Protein AF-A0A9D8EY25-F1 (afdb_monomer_lite)

pLDDT: mean 86.86, std 8.8, range [60.25, 96.0]

Secondary structure (DSSP, 8-state):
---SSTTHHHHHHHHHHHTT----EEE--PPPSSS-HHHHHHHHHHHTT--S--EEE-SS-HHHHHHHTT-SEEEES-HHHHHHHHHH-SSEEEE---S-GGGS-HHHHHTT-

Foldseek 3Di:
DADPDQLPLVVVQVVCVVVVHDDAAEDADPDDPDDGPQVVVQVVSVVSNNDDSRYDHDPDQPLQVCAVVVAQADEDQDLVNLLSNLPRHNHHYDHDHPDDPVPRDPSSVVSVD

Sequence (113 aa):
MPELEPGIIARIAKTSRECRWDVILLATRPSTAGELVQLQSQHWLEAHGFQCLRVYVAQRSRGKIADALGQDAFVDDRPENCLDIAVESKAKAILVWNGNVKDIPAGAKRLGV

Radius of gyration: 14.78 Å; chains: 1; bounding box: 32×32×40 Å

Structure (mmCIF, N/CA/C/O backbone):
data_AF-A0A9D8EY25-F1
#
_entry.id   AF-A0A9D8EY25-F1
#
loop_
_atom_site.group_PDB
_atom_site.id
_atom_site.type_symbol
_atom_site.label_atom_id
_atom_site.label_alt_id
_atom_site.label_comp_id
_atom_site.label_asym_id
_atom_site.label_entity_id
_atom_site.label_seq_id
_atom_site.pdbx_PDB_ins_code
_atom_site.Cartn_x
_atom_site.Cartn_y
_atom_site.Cartn_z
_atom_site.occupancy
_atom_site.B_iso_or_equiv
_atom_site.auth_seq_id
_atom_site.auth_comp_id
_atom_site.auth_asym_id
_atom_site.auth_atom_id
_atom_site.pdbx_PDB_model_num
ATOM 1 N N . MET A 1 1 ? 4.750 15.500 9.819 1.00 77.25 1 MET A N 1
ATOM 2 C CA . MET A 1 1 ? 4.880 15.423 8.348 1.00 77.25 1 MET A CA 1
ATOM 3 C C . MET A 1 1 ? 3.532 15.793 7.751 1.00 77.25 1 MET A C 1
ATOM 5 O O . MET A 1 1 ? 2.550 15.270 8.265 1.00 77.25 1 MET A O 1
ATOM 9 N N . PRO A 1 2 ? 3.458 16.713 6.781 1.00 86.81 2 PRO A N 1
ATOM 10 C CA . PRO A 1 2 ? 2.214 16.997 6.065 1.00 86.81 2 PRO A CA 1
ATOM 11 C C . PRO A 1 2 ? 1.890 15.886 5.054 1.00 86.81 2 PRO A C 1
ATOM 13 O O . PRO A 1 2 ? 2.765 15.094 4.700 1.00 86.81 2 PRO A O 1
ATOM 16 N N . GLU A 1 3 ? 0.644 15.827 4.591 1.00 89.88 3 GLU A N 1
ATOM 17 C CA . GLU A 1 3 ? 0.276 15.010 3.431 1.00 89.88 3 GLU A CA 1
ATOM 18 C C . GLU A 1 3 ? 0.999 15.510 2.171 1.00 89.88 3 GLU A C 1
ATOM 20 O O . GLU A 1 3 ? 1.225 16.711 2.016 1.00 89.88 3 GLU A O 1
ATOM 25 N N . LEU A 1 4 ? 1.338 14.592 1.258 1.00 86.81 4 LEU A N 1
ATOM 26 C CA . LEU A 1 4 ? 1.912 14.955 -0.043 1.00 86.81 4 LEU A CA 1
ATOM 27 C C . LEU A 1 4 ? 0.911 15.756 -0.887 1.00 86.81 4 LEU A C 1
ATOM 29 O O . LEU A 1 4 ? 1.272 16.741 -1.523 1.00 86.81 4 LEU A O 1
ATOM 33 N N . GLU A 1 5 ? -0.353 15.340 -0.855 1.00 90.25 5 GLU A N 1
ATOM 34 C CA . GLU A 1 5 ? -1.474 16.073 -1.422 1.00 90.25 5 GLU A CA 1
ATOM 35 C C . GLU A 1 5 ? -2.507 16.310 -0.308 1.00 90.25 5 GLU A C 1
ATOM 37 O O . GLU A 1 5 ? -2.949 15.340 0.314 1.00 90.25 5 GLU A O 1
ATOM 42 N N . PRO A 1 6 ? -2.910 17.563 -0.032 1.00 94.19 6 PRO A N 1
ATOM 43 C CA . PRO A 1 6 ? -3.866 17.851 1.031 1.00 94.19 6 PRO A CA 1
ATOM 44 C C . PRO A 1 6 ? -5.173 17.049 0.904 1.00 94.19 6 PRO A C 1
ATOM 46 O O . PRO A 1 6 ? -5.823 17.019 -0.148 1.00 94.19 6 PRO A O 1
ATOM 49 N N . GLY A 1 7 ? -5.569 16.399 1.998 1.00 94.81 7 GLY A N 1
ATOM 50 C CA . GLY A 1 7 ? -6.791 15.608 2.113 1.00 94.81 7 GLY A CA 1
ATOM 51 C C . GLY A 1 7 ? -6.762 14.256 1.397 1.00 94.81 7 GLY A C 1
ATOM 52 O O . GLY A 1 7 ? -7.812 13.611 1.307 1.00 94.81 7 GLY A O 1
ATOM 53 N N . ILE A 1 8 ? -5.617 13.809 0.869 1.00 92.56 8 ILE A N 1
ATOM 54 C CA . ILE A 1 8 ? -5.514 12.510 0.189 1.00 92.56 8 ILE A CA 1
ATOM 55 C C . ILE A 1 8 ? -5.883 11.355 1.117 1.00 92.56 8 ILE A C 1
ATOM 57 O O . ILE A 1 8 ? -6.599 10.446 0.699 1.00 92.56 8 ILE A O 1
ATOM 61 N N . ILE A 1 9 ? -5.481 11.409 2.388 1.00 92.75 9 ILE A N 1
ATOM 62 C CA . ILE A 1 9 ? -5.745 10.341 3.353 1.00 92.75 9 ILE A CA 1
ATOM 63 C C . ILE A 1 9 ? -7.247 10.224 3.623 1.00 92.75 9 ILE A C 1
ATOM 65 O O . ILE A 1 9 ? -7.807 9.127 3.557 1.00 92.75 9 ILE A O 1
ATOM 69 N N . ALA A 1 10 ? -7.926 11.356 3.819 1.00 93.56 10 ALA A N 1
ATOM 70 C CA . ALA A 1 10 ? -9.375 11.399 3.981 1.00 93.56 10 ALA A CA 1
ATOM 71 C C . ALA A 1 10 ? -10.116 10.899 2.728 1.00 93.56 10 ALA A C 1
ATOM 73 O O . ALA A 1 10 ? -11.121 10.195 2.844 1.00 93.56 10 ALA A O 1
ATOM 74 N N . ARG A 1 11 ? -9.619 11.213 1.522 1.00 94.00 11 ARG A N 1
ATOM 75 C CA . ARG A 1 11 ? -10.199 10.696 0.273 1.00 94.00 11 ARG A CA 1
ATOM 76 C C . ARG A 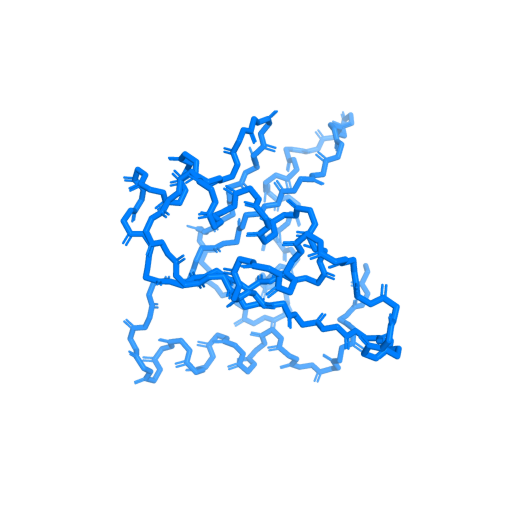1 11 ? -10.028 9.189 0.144 1.00 94.00 11 ARG A C 1
ATOM 78 O O . ARG A 1 11 ? -11.008 8.518 -0.151 1.00 94.00 11 ARG A O 1
ATOM 85 N N . ILE A 1 12 ? -8.842 8.647 0.423 1.00 92.00 12 ILE A N 1
ATOM 86 C CA . ILE A 1 12 ? -8.618 7.193 0.415 1.00 92.00 12 ILE A CA 1
ATOM 87 C C . ILE A 1 12 ? -9.539 6.514 1.438 1.00 92.00 12 ILE A C 1
ATOM 89 O O . ILE A 1 12 ? -10.168 5.512 1.110 1.00 92.00 12 ILE A O 1
ATOM 93 N N . ALA A 1 13 ? -9.676 7.078 2.644 1.00 91.88 13 ALA A N 1
ATOM 94 C CA . ALA A 1 13 ? -10.578 6.562 3.676 1.00 91.88 13 ALA A CA 1
ATOM 95 C C . ALA A 1 13 ? -12.051 6.577 3.236 1.00 91.88 13 ALA A C 1
ATOM 97 O O . ALA A 1 13 ? -12.811 5.659 3.544 1.00 91.88 13 ALA A O 1
ATOM 98 N N . LYS A 1 14 ? -12.473 7.626 2.526 1.00 93.81 14 LYS A N 1
ATOM 99 C CA . LYS A 1 14 ? -13.825 7.729 1.978 1.00 93.81 14 LYS A CA 1
ATOM 100 C C . LYS A 1 14 ? -14.051 6.686 0.882 1.00 93.81 14 LYS A C 1
ATOM 102 O O . LYS A 1 14 ? -14.992 5.904 0.988 1.00 93.81 14 LYS A O 1
ATOM 107 N N . THR A 1 15 ? -13.168 6.628 -0.113 1.00 94.25 15 THR A N 1
ATOM 108 C CA . THR A 1 15 ? -13.270 5.689 -1.238 1.00 94.25 15 THR A CA 1
ATOM 109 C C . THR A 1 15 ? -13.233 4.241 -0.763 1.00 94.25 15 THR A C 1
ATOM 111 O O . THR A 1 15 ? -14.032 3.428 -1.215 1.00 94.25 15 THR A O 1
ATOM 114 N N . SER A 1 16 ? -12.365 3.904 0.197 1.00 92.38 16 SER A N 1
ATOM 115 C CA . SER A 1 16 ? -12.295 2.542 0.734 1.00 92.38 16 SER A CA 1
ATOM 116 C C . SER A 1 16 ? -13.601 2.121 1.404 1.00 92.38 16 SER A C 1
ATOM 118 O O . SER A 1 16 ? -14.034 0.986 1.230 1.00 92.38 16 SER A O 1
ATOM 120 N N . ARG A 1 17 ? -14.282 3.032 2.109 1.00 91.00 17 ARG A N 1
ATOM 121 C CA . ARG A 1 17 ? -15.603 2.769 2.702 1.00 91.00 17 ARG A CA 1
ATOM 122 C C . ARG A 1 17 ? -16.688 2.621 1.638 1.00 91.00 17 ARG A C 1
ATOM 124 O O . ARG A 1 17 ? -17.488 1.693 1.727 1.00 91.00 17 ARG A O 1
ATOM 131 N N . GLU A 1 18 ? -16.706 3.500 0.639 1.00 95.31 18 GLU A N 1
ATOM 132 C CA . GLU A 1 18 ? -17.681 3.469 -0.462 1.00 95.31 18 GLU A CA 1
ATOM 133 C C . GLU A 1 18 ? -17.561 2.184 -1.292 1.00 95.31 18 GLU A C 1
ATOM 135 O O . GLU A 1 18 ? -18.567 1.543 -1.597 1.00 95.31 18 GLU A O 1
ATOM 140 N N . CYS A 1 19 ? -16.332 1.759 -1.585 1.00 94.44 19 CYS A N 1
ATOM 141 C CA . CYS A 1 19 ? -16.044 0.546 -2.346 1.00 94.44 19 CYS A CA 1
ATOM 142 C C . CYS A 1 19 ? -15.904 -0.717 -1.477 1.00 94.44 19 CYS A C 1
ATOM 144 O O . CYS A 1 19 ? -15.699 -1.802 -2.016 1.00 94.44 19 CYS A O 1
ATOM 146 N N . ARG A 1 20 ? -16.035 -0.593 -0.148 1.00 92.44 20 ARG A N 1
ATOM 147 C CA . ARG A 1 20 ? -15.875 -1.677 0.842 1.00 92.44 20 ARG A CA 1
ATOM 148 C C . ARG A 1 20 ? -14.532 -2.412 0.748 1.00 92.44 20 ARG A C 1
ATOM 150 O O . ARG A 1 20 ? -14.470 -3.625 0.924 1.00 92.44 20 ARG A O 1
ATOM 157 N N . TRP A 1 21 ? -13.461 -1.677 0.478 1.00 91.81 21 TRP A N 1
ATOM 158 C CA . TRP A 1 21 ? -12.111 -2.226 0.403 1.00 91.81 21 TRP A CA 1
ATOM 159 C C . TRP A 1 21 ? -11.504 -2.434 1.787 1.00 91.81 21 TRP A C 1
ATOM 161 O O . TRP A 1 21 ? -11.615 -1.577 2.673 1.00 91.81 21 TRP A O 1
ATOM 171 N N . ASP A 1 22 ? -10.794 -3.552 1.954 1.00 89.62 22 ASP A N 1
ATOM 172 C CA . ASP A 1 22 ? -9.882 -3.721 3.075 1.00 89.62 22 ASP A CA 1
ATOM 173 C C . ASP A 1 22 ? -8.524 -3.094 2.737 1.00 89.62 22 ASP A C 1
ATOM 175 O O . ASP A 1 22 ? -7.737 -3.665 1.991 1.00 89.62 22 ASP A O 1
ATOM 179 N N . VAL A 1 23 ? -8.270 -1.880 3.234 1.00 90.19 23 VAL A N 1
ATOM 180 C CA . VAL A 1 23 ? -7.025 -1.156 2.943 1.00 90.19 23 VAL A CA 1
ATOM 181 C C . VAL A 1 23 ? -6.021 -1.357 4.066 1.00 90.19 23 VAL A C 1
ATOM 183 O O . VAL A 1 23 ? -6.215 -0.852 5.172 1.00 90.19 23 VAL A O 1
ATOM 186 N N . ILE A 1 24 ? -4.915 -2.026 3.751 1.00 90.06 24 ILE A N 1
ATOM 187 C CA . ILE A 1 24 ? -3.797 -2.245 4.667 1.00 90.06 24 ILE A CA 1
ATOM 188 C C . ILE A 1 24 ? -2.602 -1.390 4.244 1.00 90.06 24 ILE A C 1
ATOM 190 O O . ILE A 1 24 ? -2.200 -1.376 3.085 1.00 90.06 24 ILE A O 1
ATOM 194 N N . LEU A 1 25 ? -2.014 -0.677 5.202 1.00 89.25 25 LEU A N 1
ATOM 195 C CA . LEU A 1 25 ? -0.828 0.147 5.005 1.00 89.25 25 LEU A CA 1
ATOM 196 C C . LEU A 1 25 ? 0.415 -0.638 5.412 1.00 89.25 25 LEU A C 1
ATOM 198 O O . LEU A 1 25 ? 0.666 -0.876 6.594 1.00 89.25 25 LEU A O 1
ATOM 202 N N . LEU A 1 26 ? 1.212 -1.021 4.419 1.00 88.06 26 LEU A N 1
ATOM 203 C CA . LEU A 1 26 ? 2.490 -1.695 4.616 1.00 88.06 26 LEU A CA 1
ATOM 204 C C . LEU A 1 26 ? 3.612 -0.660 4.668 1.00 88.06 26 LEU A C 1
ATOM 206 O O . LEU A 1 26 ? 3.997 -0.081 3.657 1.00 88.06 26 LEU A O 1
ATOM 210 N N . ALA A 1 27 ? 4.139 -0.417 5.865 1.00 81.06 27 ALA A N 1
ATOM 211 C CA . ALA A 1 27 ? 5.187 0.566 6.096 1.00 81.06 27 ALA A CA 1
ATOM 212 C C . ALA A 1 27 ? 6.543 -0.104 6.338 1.00 81.06 27 ALA A C 1
ATOM 214 O O . ALA A 1 27 ? 6.652 -1.141 6.991 1.00 81.06 27 ALA A O 1
ATOM 215 N N . THR A 1 28 ? 7.609 0.552 5.888 1.00 71.62 28 THR A N 1
ATOM 216 C CA . THR A 1 28 ? 8.986 0.215 6.262 1.00 71.62 28 THR A CA 1
ATOM 217 C C . THR A 1 28 ? 9.612 1.469 6.835 1.00 71.62 28 THR A C 1
ATOM 219 O O . THR A 1 28 ? 10.187 2.271 6.105 1.00 71.62 28 THR A O 1
ATOM 222 N N . ARG A 1 29 ? 9.436 1.698 8.138 1.00 65.94 29 ARG A N 1
ATOM 223 C CA . ARG A 1 29 ? 10.131 2.795 8.818 1.00 65.94 29 ARG A CA 1
ATOM 224 C C . ARG A 1 29 ? 11.231 2.221 9.710 1.00 65.94 29 ARG A C 1
ATOM 226 O O . ARG A 1 29 ? 11.012 1.171 10.319 1.00 65.94 29 ARG A O 1
ATOM 233 N N . PRO A 1 30 ? 12.402 2.876 9.780 1.00 63.72 30 PRO A N 1
ATOM 234 C CA . PRO A 1 30 ? 13.462 2.477 10.695 1.00 63.72 30 PRO A CA 1
ATOM 235 C C . PRO A 1 30 ? 12.957 2.504 12.143 1.00 63.72 30 PRO A C 1
ATOM 237 O O . PRO A 1 30 ? 12.083 3.299 12.491 1.00 63.72 30 PRO A O 1
ATOM 240 N N . SER A 1 31 ? 13.500 1.623 12.983 1.00 62.03 31 SER A N 1
ATOM 241 C CA . SER A 1 31 ? 13.173 1.564 14.408 1.00 62.03 31 SER A CA 1
ATOM 242 C C . SER A 1 31 ? 13.458 2.907 15.081 1.00 62.03 31 SER A C 1
ATOM 244 O O . SER A 1 31 ? 14.580 3.408 15.011 1.00 62.03 31 SER A O 1
ATOM 246 N N . THR A 1 32 ? 12.459 3.477 15.751 1.00 65.25 32 THR A N 1
ATOM 247 C CA . THR A 1 32 ? 12.606 4.695 16.556 1.00 65.25 32 THR A CA 1
ATOM 248 C C . THR A 1 32 ? 12.839 4.344 18.025 1.00 65.25 32 THR A C 1
ATOM 250 O O . THR A 1 32 ? 12.274 3.372 18.512 1.00 65.25 32 THR A O 1
ATOM 253 N N . ALA A 1 33 ? 13.622 5.150 18.751 1.00 61.03 33 ALA A N 1
ATOM 254 C CA . ALA A 1 33 ? 13.873 4.964 20.189 1.00 61.03 33 ALA A CA 1
ATOM 255 C C . ALA A 1 33 ? 12.666 5.310 21.098 1.00 61.03 33 ALA A C 1
ATOM 257 O O . ALA A 1 33 ? 12.724 5.077 22.300 1.00 61.03 33 ALA A O 1
ATOM 258 N N . GLY A 1 34 ? 11.603 5.901 20.533 1.00 70.50 34 GLY A N 1
ATOM 259 C CA . GLY A 1 34 ? 10.364 6.278 21.228 1.00 70.50 34 GLY A CA 1
ATOM 260 C C . GLY A 1 34 ? 9.236 5.253 21.054 1.00 70.50 34 GLY A C 1
ATOM 261 O O . GLY A 1 34 ? 9.478 4.050 21.063 1.00 70.50 34 GLY A O 1
ATOM 262 N N . GLU A 1 35 ? 7.995 5.725 20.877 1.00 65.62 35 GLU A N 1
ATOM 263 C CA . GLU A 1 35 ? 6.835 4.853 20.624 1.00 65.62 35 GLU A CA 1
ATOM 264 C C . GLU A 1 35 ? 7.044 3.911 19.428 1.00 65.62 35 GLU A C 1
ATOM 266 O O . GLU A 1 35 ? 7.806 4.209 18.504 1.00 65.62 35 GLU A O 1
ATOM 271 N N . LEU A 1 36 ? 6.309 2.793 19.417 1.00 80.44 36 LEU A N 1
ATOM 272 C CA . LEU A 1 36 ? 6.294 1.867 18.288 1.00 80.44 36 LEU A CA 1
ATOM 273 C C . LEU A 1 36 ? 5.959 2.624 16.994 1.00 80.44 36 LEU A C 1
ATOM 275 O O . LEU A 1 36 ? 4.956 3.331 16.914 1.00 80.44 36 LEU A O 1
ATOM 279 N N . VAL A 1 37 ? 6.764 2.406 15.953 1.00 80.75 37 VAL A N 1
ATOM 280 C CA . VAL A 1 37 ? 6.573 2.954 14.595 1.00 80.75 37 VAL A CA 1
ATOM 281 C C . VAL A 1 37 ? 5.132 2.801 14.095 1.00 80.75 37 VAL A C 1
ATOM 283 O O . VAL A 1 37 ? 4.598 3.678 13.409 1.00 80.75 37 VAL A O 1
ATOM 286 N N . GLN A 1 38 ? 4.510 1.673 14.438 1.00 83.81 38 GLN A N 1
ATOM 287 C CA . GLN A 1 38 ? 3.123 1.375 14.118 1.00 83.81 38 GLN A CA 1
ATOM 288 C C . GLN A 1 38 ? 2.165 2.399 14.743 1.00 83.81 38 GLN A C 1
ATOM 290 O O . GLN A 1 38 ? 1.355 2.970 14.020 1.00 83.81 38 GLN A O 1
ATOM 295 N N . LEU A 1 39 ? 2.297 2.676 16.046 1.00 85.88 39 LEU A N 1
ATOM 296 C CA . LEU A 1 39 ? 1.437 3.618 16.771 1.00 85.88 39 LEU A CA 1
ATOM 297 C C . LEU A 1 39 ? 1.610 5.044 16.249 1.00 85.88 39 LEU A C 1
ATOM 299 O O . LEU A 1 39 ? 0.628 5.719 15.970 1.00 85.88 39 LEU A O 1
ATOM 303 N N . GLN A 1 40 ? 2.850 5.469 16.001 1.00 86.31 40 GLN A N 1
ATOM 304 C CA . GLN A 1 40 ? 3.117 6.791 15.425 1.00 86.31 40 GLN A CA 1
ATOM 305 C C . GLN A 1 40 ? 2.463 6.960 14.047 1.00 86.31 40 GLN A C 1
ATOM 307 O O . GLN A 1 40 ? 1.901 8.010 13.734 1.00 86.31 40 GLN A O 1
ATOM 312 N N . SER A 1 41 ? 2.540 5.921 13.211 1.00 86.38 41 SER A N 1
ATOM 313 C CA . SER A 1 41 ? 1.929 5.928 11.880 1.00 86.38 41 SER A CA 1
ATOM 314 C C . SER A 1 41 ? 0.405 5.925 11.975 1.00 86.38 41 SER A C 1
ATOM 316 O O . SER A 1 41 ? -0.247 6.650 11.230 1.00 86.38 41 SER A O 1
ATOM 318 N N . GLN A 1 42 ? -0.156 5.169 12.918 1.00 88.25 42 GLN A N 1
ATOM 319 C CA . GLN A 1 42 ? -1.592 5.128 13.162 1.00 88.25 42 GLN A CA 1
ATOM 320 C C . GLN A 1 42 ? -2.130 6.475 13.658 1.00 88.25 42 GLN A C 1
ATOM 322 O O . GLN A 1 42 ? -3.067 6.994 13.059 1.00 88.25 42 GLN A O 1
ATOM 327 N N . HIS A 1 43 ? -1.509 7.086 14.669 1.00 89.19 43 HIS A N 1
ATOM 328 C CA . HIS A 1 43 ? -1.908 8.411 15.153 1.00 89.19 43 HIS A CA 1
ATOM 329 C C . HIS A 1 43 ? -1.852 9.459 14.036 1.00 89.19 43 HIS A C 1
ATOM 331 O O . HIS A 1 43 ? -2.733 10.310 13.927 1.00 89.19 43 HIS A O 1
ATOM 337 N N . TRP A 1 44 ? -0.839 9.379 13.166 1.00 89.69 44 TRP A N 1
ATOM 338 C CA . TRP A 1 44 ? -0.751 10.266 12.012 1.00 89.69 44 TRP A CA 1
ATOM 339 C C . TRP A 1 44 ? -1.918 10.058 11.038 1.00 89.69 44 TRP A C 1
ATOM 341 O O . TRP A 1 44 ? -2.509 11.034 10.593 1.00 89.69 44 TRP A O 1
ATOM 351 N N . LEU A 1 45 ? -2.293 8.816 10.732 1.00 90.50 45 LEU A N 1
ATOM 352 C CA . LEU A 1 45 ? -3.421 8.505 9.844 1.00 90.50 45 LEU A CA 1
ATOM 353 C C . LEU A 1 45 ? -4.765 8.954 10.427 1.00 90.50 45 LEU A C 1
ATOM 355 O O . LEU A 1 45 ? -5.580 9.545 9.717 1.00 90.50 45 LEU A O 1
ATOM 359 N N . GLU A 1 46 ? -4.972 8.726 11.723 1.00 91.06 46 GLU A N 1
ATOM 360 C CA . GLU A 1 46 ? -6.180 9.136 12.440 1.00 91.06 46 GLU A CA 1
ATOM 361 C C . GLU A 1 46 ? -6.342 10.657 12.425 1.00 91.06 46 GLU A C 1
ATOM 363 O O . GLU A 1 46 ? -7.424 11.155 12.105 1.00 91.06 46 GLU A O 1
ATOM 368 N N . ALA A 1 47 ? -5.253 11.394 12.665 1.00 91.62 47 ALA A N 1
ATOM 369 C CA . ALA A 1 47 ? -5.238 12.853 12.594 1.00 91.62 47 ALA A CA 1
ATOM 370 C C . ALA A 1 47 ? -5.600 13.402 11.198 1.00 91.62 47 ALA A C 1
ATOM 372 O O . ALA A 1 47 ? -6.078 14.529 11.101 1.00 91.62 47 ALA A O 1
ATOM 373 N N . HIS A 1 48 ? -5.420 12.612 10.132 1.00 92.00 48 HIS A N 1
ATOM 374 C CA . HIS A 1 48 ? -5.759 12.982 8.749 1.00 92.00 48 HIS A CA 1
ATOM 375 C C . HIS A 1 48 ? -7.038 12.294 8.231 1.00 92.00 48 HIS A C 1
ATOM 377 O O . HIS A 1 48 ? -7.316 12.295 7.032 1.00 92.00 48 HIS A O 1
ATOM 383 N N . GLY A 1 49 ? -7.855 11.726 9.126 1.00 90.19 49 GLY A N 1
ATOM 384 C CA . GLY A 1 49 ? -9.196 11.231 8.798 1.00 90.19 49 GLY A CA 1
ATOM 385 C C . GLY A 1 49 ? -9.284 9.754 8.404 1.00 90.19 49 GLY A C 1
ATOM 386 O O . GLY A 1 49 ? -10.353 9.305 7.988 1.00 90.19 49 GLY A O 1
ATOM 387 N N . PHE A 1 50 ? -8.213 8.973 8.570 1.00 89.38 50 PHE A N 1
ATOM 388 C CA . PHE A 1 50 ? -8.228 7.525 8.354 1.00 89.38 50 PHE A CA 1
ATOM 389 C C . PHE A 1 50 ? -8.260 6.785 9.695 1.00 89.38 50 PHE A C 1
ATOM 391 O O . PHE A 1 50 ? -7.239 6.472 10.299 1.00 89.38 50 PHE A O 1
ATOM 398 N N . GLN A 1 51 ? -9.471 6.505 10.172 1.00 77.50 51 GLN A N 1
ATOM 399 C CA . GLN A 1 51 ? -9.714 5.829 11.448 1.00 77.50 51 GLN A CA 1
ATOM 400 C C . GLN A 1 51 ? -9.683 4.300 11.266 1.00 77.50 51 GLN A C 1
ATOM 402 O O . GLN A 1 51 ? -10.721 3.721 10.940 1.00 77.50 51 GLN A O 1
ATOM 407 N N . CYS A 1 52 ? -8.519 3.643 11.417 1.00 65.94 52 CYS A N 1
ATOM 408 C CA . CYS A 1 52 ? -8.421 2.178 11.589 1.00 65.94 52 CYS A CA 1
ATOM 409 C C . CYS A 1 52 ? -7.002 1.668 11.943 1.00 65.94 52 CYS A C 1
ATOM 411 O O . CYS A 1 52 ? -6.002 2.178 11.438 1.00 65.94 52 CYS A O 1
ATOM 413 N N . LEU A 1 53 ? -6.933 0.564 12.704 1.00 60.25 53 LEU A N 1
ATOM 414 C CA . LEU A 1 53 ? -5.736 -0.265 12.927 1.00 60.25 53 LEU A CA 1
ATOM 415 C C . LEU A 1 53 ? -5.423 -1.103 11.680 1.00 60.25 53 LEU A C 1
ATOM 417 O O . LEU A 1 53 ? -5.877 -2.239 11.567 1.00 60.25 53 LEU A O 1
ATOM 421 N N . ARG A 1 54 ? -4.673 -0.552 10.722 1.00 73.94 54 ARG A N 1
ATOM 422 C CA . ARG A 1 54 ? -4.275 -1.295 9.507 1.00 73.94 54 ARG A CA 1
ATOM 423 C C . ARG A 1 54 ? -2.837 -1.043 9.067 1.00 73.94 54 ARG A C 1
ATOM 425 O O . ARG A 1 54 ? -2.518 -1.199 7.896 1.00 73.94 54 ARG A O 1
ATOM 432 N N . VAL A 1 55 ? -1.963 -0.640 9.991 1.00 81.06 55 VAL A N 1
ATOM 433 C CA . VAL A 1 55 ? -0.536 -0.446 9.698 1.00 81.06 55 VAL A CA 1
ATOM 434 C C . VAL A 1 55 ? 0.241 -1.710 10.047 1.00 81.06 55 VAL A C 1
ATOM 436 O O . VAL A 1 55 ? 0.326 -2.079 11.216 1.00 81.06 55 VAL A O 1
ATOM 439 N N . TYR A 1 56 ? 0.863 -2.324 9.045 1.00 84.19 56 TYR A N 1
ATOM 440 C CA . TYR A 1 56 ? 1.831 -3.403 9.220 1.00 84.19 56 TYR A CA 1
ATOM 441 C C . TYR A 1 56 ? 3.237 -2.882 8.945 1.00 84.19 56 TYR A C 1
ATOM 443 O O . TYR A 1 56 ? 3.526 -2.362 7.868 1.00 84.19 56 TYR A O 1
ATOM 451 N N . VAL A 1 57 ? 4.133 -3.040 9.920 1.00 78.81 57 VAL A N 1
ATOM 452 C CA . VAL A 1 57 ? 5.547 -2.692 9.751 1.00 78.81 57 VAL A CA 1
ATOM 453 C C . VAL A 1 57 ? 6.287 -3.914 9.214 1.00 78.81 57 VAL A C 1
ATOM 455 O O . VAL A 1 57 ? 6.627 -4.832 9.961 1.00 78.81 57 VAL A O 1
ATOM 458 N N . ALA A 1 58 ? 6.516 -3.942 7.903 1.00 76.81 58 ALA A N 1
ATOM 459 C CA . ALA A 1 58 ? 7.205 -5.042 7.244 1.00 76.81 58 ALA A CA 1
ATOM 460 C C . ALA A 1 58 ? 8.719 -4.945 7.496 1.00 76.81 58 ALA A C 1
ATOM 462 O O . ALA A 1 58 ? 9.375 -4.008 7.043 1.00 76.81 58 ALA A O 1
ATOM 463 N N . GLN A 1 59 ? 9.278 -5.924 8.215 1.00 71.75 59 GLN A N 1
ATOM 464 C CA . GLN A 1 59 ? 10.733 -6.079 8.388 1.00 71.75 59 GLN A CA 1
ATOM 465 C C . GLN A 1 59 ? 11.370 -6.992 7.331 1.00 71.75 59 GLN A C 1
ATOM 467 O O . GLN A 1 59 ? 12.591 -7.044 7.200 1.00 71.75 59 GLN A O 1
ATOM 472 N N . ARG A 1 60 ? 10.544 -7.761 6.618 1.00 74.62 60 ARG A N 1
ATOM 473 C CA . ARG A 1 60 ? 10.945 -8.749 5.610 1.00 74.62 60 ARG A CA 1
ATOM 474 C C . ARG A 1 60 ? 10.126 -8.514 4.337 1.00 74.62 60 ARG A C 1
ATOM 476 O O . ARG A 1 60 ? 9.594 -7.423 4.154 1.00 74.62 60 ARG A O 1
ATOM 483 N N . SER A 1 61 ? 10.050 -9.517 3.470 1.00 85.69 61 SER A N 1
ATOM 484 C CA . SER A 1 61 ? 9.282 -9.467 2.224 1.00 85.69 61 SER A CA 1
ATOM 485 C C . SER A 1 61 ? 7.858 -8.933 2.425 1.00 85.69 61 SER A C 1
ATOM 487 O O . SER A 1 61 ? 7.122 -9.397 3.300 1.00 85.69 61 SER A O 1
ATOM 489 N N . ARG A 1 62 ? 7.481 -7.974 1.579 1.00 89.94 62 ARG A N 1
ATOM 490 C CA . ARG A 1 62 ? 6.122 -7.439 1.463 1.00 89.94 62 ARG A CA 1
ATOM 491 C C . ARG A 1 62 ? 5.257 -8.373 0.639 1.00 89.94 62 ARG A C 1
ATOM 493 O O . ARG A 1 62 ? 4.085 -8.517 0.963 1.00 89.94 62 ARG A O 1
ATOM 500 N N . GLY A 1 63 ? 5.826 -9.028 -0.374 1.00 91.50 63 GLY A N 1
ATOM 501 C CA . GLY A 1 63 ? 5.073 -9.935 -1.237 1.00 91.50 63 GLY A CA 1
ATOM 502 C C . GLY A 1 63 ? 4.510 -11.119 -0.458 1.00 91.50 63 GLY A C 1
ATOM 503 O O . GLY A 1 63 ? 3.316 -11.381 -0.529 1.00 91.50 63 GLY A O 1
ATOM 504 N N . LYS A 1 64 ? 5.302 -11.729 0.430 1.00 92.50 64 LYS A N 1
ATOM 505 C CA . LYS A 1 64 ? 4.818 -12.800 1.319 1.00 92.50 64 LYS A CA 1
ATOM 506 C C . LYS A 1 64 ? 3.743 -12.333 2.290 1.00 92.50 64 LYS A C 1
ATOM 508 O O . LYS A 1 64 ? 2.844 -13.101 2.613 1.00 92.50 64 LYS A O 1
ATOM 513 N N . ILE A 1 65 ? 3.835 -11.094 2.775 1.00 91.06 65 ILE A N 1
ATOM 514 C CA . ILE A 1 65 ? 2.797 -10.522 3.638 1.00 91.06 65 ILE A CA 1
ATOM 515 C C . ILE A 1 65 ? 1.514 -10.306 2.828 1.00 91.06 65 ILE A C 1
ATOM 517 O O . ILE A 1 65 ? 0.445 -10.696 3.284 1.00 91.06 65 ILE A O 1
ATOM 521 N N . ALA A 1 66 ? 1.613 -9.740 1.624 1.00 92.50 66 ALA A N 1
ATOM 522 C CA . ALA A 1 66 ? 0.473 -9.524 0.740 1.00 92.50 66 ALA A CA 1
ATOM 523 C C . ALA A 1 66 ? -0.208 -10.843 0.335 1.00 92.50 66 ALA A C 1
ATOM 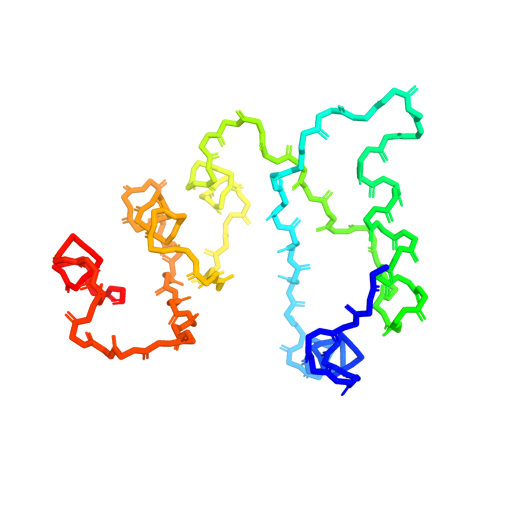525 O O . ALA A 1 66 ? -1.434 -10.918 0.361 1.00 92.50 66 ALA A O 1
ATOM 526 N N . ASP A 1 67 ? 0.571 -11.887 0.032 1.00 94.19 67 ASP A N 1
ATOM 527 C CA . ASP A 1 67 ? 0.062 -13.226 -0.286 1.00 94.19 67 ASP A CA 1
ATOM 528 C C . ASP A 1 67 ? -0.653 -13.860 0.916 1.00 94.19 67 ASP A C 1
ATOM 530 O O . ASP A 1 67 ? -1.792 -14.309 0.799 1.00 94.19 67 ASP A O 1
ATOM 534 N N . ALA A 1 68 ? -0.041 -13.804 2.105 1.00 92.19 68 ALA A N 1
ATOM 535 C CA . ALA A 1 68 ? -0.634 -14.334 3.333 1.00 92.19 68 ALA A CA 1
ATOM 536 C C . ALA A 1 68 ? -1.921 -13.601 3.749 1.00 92.19 68 ALA A C 1
ATOM 538 O O . ALA A 1 68 ? -2.819 -14.209 4.330 1.00 92.19 68 ALA A O 1
ATOM 539 N N . LEU A 1 69 ? -2.013 -12.301 3.459 1.00 90.38 69 LEU A N 1
ATOM 540 C CA . LEU A 1 69 ? -3.199 -11.481 3.707 1.00 90.38 69 LEU A CA 1
ATOM 541 C C . LEU A 1 69 ? -4.213 -11.529 2.553 1.00 90.38 69 LEU A C 1
ATOM 543 O O . LEU A 1 69 ? -5.225 -10.835 2.630 1.00 90.38 69 LEU A O 1
ATOM 547 N N . GLY A 1 70 ? -3.946 -12.300 1.492 1.00 92.19 70 GLY A N 1
ATOM 548 C CA . GLY A 1 70 ? -4.842 -12.457 0.346 1.00 92.19 70 GLY A CA 1
ATOM 549 C C . GLY A 1 70 ? -5.174 -11.144 -0.364 1.00 92.19 70 GLY A C 1
ATOM 550 O O . GLY A 1 70 ? -6.318 -10.944 -0.754 1.00 92.19 70 GLY A O 1
ATOM 551 N N . GLN A 1 71 ? -4.210 -10.225 -0.477 1.00 93.19 71 GLN A N 1
ATOM 552 C CA . GLN A 1 71 ? -4.445 -8.904 -1.064 1.00 93.19 71 GLN A CA 1
ATOM 553 C C . GLN A 1 71 ? -4.694 -8.990 -2.576 1.00 93.19 71 GLN A C 1
ATOM 555 O O . GLN A 1 71 ? -3.936 -9.632 -3.302 1.00 93.19 71 GLN A O 1
ATOM 560 N N . ASP A 1 72 ? -5.712 -8.278 -3.062 1.00 95.69 72 ASP A N 1
ATOM 561 C CA . ASP A 1 72 ? -6.034 -8.221 -4.494 1.00 95.69 72 ASP A CA 1
ATOM 562 C C . ASP A 1 72 ? -5.106 -7.273 -5.268 1.00 95.69 72 ASP A C 1
ATOM 564 O O . ASP A 1 72 ? -4.764 -7.517 -6.427 1.00 95.69 72 ASP A O 1
ATOM 568 N N . ALA A 1 73 ? -4.694 -6.172 -4.635 1.00 95.44 73 ALA A N 1
ATOM 569 C CA . ALA A 1 73 ? -3.869 -5.138 -5.246 1.00 95.44 73 ALA A CA 1
ATOM 570 C C . ALA A 1 73 ? -2.913 -4.498 -4.234 1.00 95.44 73 ALA A C 1
ATOM 572 O O . ALA A 1 73 ? -3.186 -4.449 -3.037 1.00 95.44 73 ALA A O 1
ATOM 573 N N . PHE A 1 74 ? -1.801 -3.967 -4.739 1.00 95.12 74 PHE A N 1
AT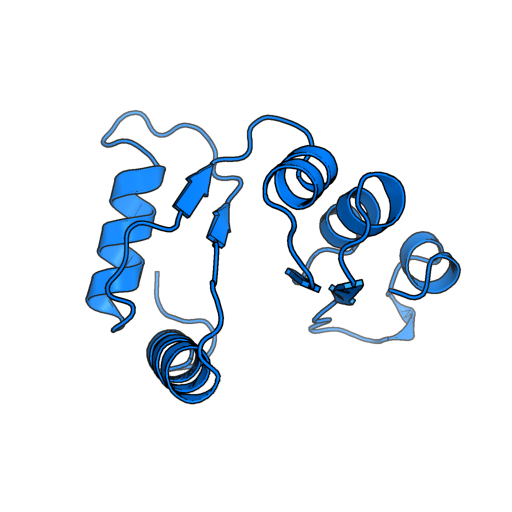OM 574 C CA . PHE A 1 74 ? -0.811 -3.231 -3.963 1.00 95.12 74 PHE A CA 1
ATOM 575 C C . PHE A 1 74 ? -0.392 -1.968 -4.710 1.00 95.12 74 PHE A C 1
ATOM 577 O O . PHE A 1 74 ? -0.109 -2.023 -5.906 1.00 95.12 74 PHE A O 1
ATOM 584 N N . VAL A 1 75 ? -0.337 -0.842 -3.999 1.00 94.06 75 VAL A N 1
ATOM 585 C CA . VAL A 1 75 ? -0.026 0.476 -4.563 1.00 94.06 75 VAL A CA 1
ATOM 586 C C . VAL A 1 75 ? 1.167 1.066 -3.824 1.00 94.06 75 VAL A C 1
ATOM 588 O O . VAL A 1 75 ? 1.121 1.194 -2.603 1.00 94.06 75 VAL A O 1
ATOM 591 N N . ASP A 1 76 ? 2.218 1.435 -4.553 1.00 93.06 76 ASP A N 1
ATOM 592 C CA . ASP A 1 76 ? 3.446 2.003 -3.981 1.00 93.06 76 ASP A CA 1
ATOM 593 C C . ASP A 1 76 ? 4.152 2.884 -5.022 1.00 93.06 76 ASP A C 1
ATOM 595 O O . ASP A 1 76 ? 3.918 2.754 -6.226 1.00 93.06 76 ASP A O 1
ATOM 599 N N . ASP A 1 77 ? 4.988 3.812 -4.572 1.00 91.38 77 ASP A N 1
ATOM 600 C CA . ASP A 1 77 ? 5.752 4.723 -5.427 1.00 91.38 77 ASP A CA 1
ATOM 601 C C . ASP A 1 77 ? 7.155 4.193 -5.760 1.00 91.38 77 ASP A C 1
ATOM 603 O O . ASP A 1 77 ? 7.842 4.726 -6.637 1.00 91.38 77 ASP A O 1
ATOM 607 N N . ARG A 1 78 ? 7.576 3.107 -5.104 1.00 90.38 78 ARG A N 1
ATOM 608 C CA . ARG A 1 78 ? 8.890 2.490 -5.271 1.00 90.38 78 ARG A CA 1
ATOM 609 C C . ARG A 1 78 ? 8.815 1.231 -6.144 1.00 90.38 78 ARG A C 1
ATOM 611 O O . ARG A 1 78 ? 8.177 0.242 -5.760 1.00 90.38 78 ARG A O 1
ATOM 618 N N . PRO A 1 79 ? 9.515 1.202 -7.294 1.00 91.94 79 PRO A N 1
ATOM 619 C CA . PRO A 1 79 ? 9.537 0.054 -8.197 1.00 91.94 79 PRO A CA 1
ATOM 620 C C . PRO A 1 79 ? 9.983 -1.246 -7.524 1.00 91.94 79 PRO A C 1
ATOM 622 O O . PRO A 1 79 ? 9.452 -2.307 -7.832 1.00 91.94 79 PRO A O 1
ATOM 625 N N . GLU A 1 80 ? 10.935 -1.181 -6.596 1.00 90.00 80 GLU A N 1
ATOM 626 C CA . GLU A 1 80 ? 11.443 -2.335 -5.855 1.00 90.00 80 GLU A CA 1
ATOM 627 C C . GLU A 1 80 ? 10.401 -2.959 -4.921 1.00 90.00 80 GLU A C 1
ATOM 629 O O . GLU A 1 80 ? 10.381 -4.179 -4.771 1.00 90.00 80 GLU A O 1
ATOM 634 N N . ASN A 1 81 ? 9.503 -2.157 -4.339 1.00 91.88 81 ASN A N 1
ATOM 635 C CA . ASN A 1 81 ? 8.416 -2.671 -3.508 1.00 91.88 81 ASN A CA 1
ATOM 636 C C . ASN A 1 81 ? 7.371 -3.357 -4.388 1.00 91.88 81 ASN A C 1
ATOM 638 O O . ASN A 1 81 ? 6.952 -4.472 -4.093 1.00 91.88 81 ASN A O 1
ATOM 642 N N . CYS A 1 82 ? 7.000 -2.727 -5.504 1.00 93.56 82 CYS A N 1
ATOM 643 C CA . CYS A 1 82 ? 6.074 -3.324 -6.464 1.00 93.56 82 CYS A CA 1
ATOM 644 C C . CYS A 1 82 ? 6.629 -4.619 -7.078 1.00 93.56 82 CYS A C 1
ATOM 646 O O . CYS A 1 82 ? 5.879 -5.564 -7.311 1.00 93.56 82 CYS A O 1
ATOM 648 N N . LEU A 1 83 ? 7.943 -4.679 -7.310 1.00 92.38 83 LEU A N 1
ATOM 649 C CA . LEU A 1 83 ? 8.634 -5.869 -7.794 1.00 92.38 83 LEU A CA 1
ATOM 650 C C . LEU A 1 83 ? 8.542 -7.030 -6.795 1.00 92.38 83 LEU A C 1
ATOM 652 O O . LEU A 1 83 ? 8.230 -8.146 -7.196 1.00 92.38 83 LEU A O 1
ATOM 656 N N . ASP A 1 84 ? 8.778 -6.763 -5.509 1.00 92.12 84 ASP A N 1
ATOM 657 C CA . ASP A 1 84 ? 8.649 -7.750 -4.427 1.00 92.12 84 ASP A CA 1
ATOM 658 C C . ASP A 1 84 ? 7.234 -8.359 -4.392 1.00 92.12 84 ASP A C 1
ATOM 660 O O . ASP A 1 84 ? 7.068 -9.578 -4.349 1.00 92.12 84 ASP A O 1
ATOM 664 N N . ILE A 1 85 ? 6.199 -7.521 -4.533 1.00 94.88 85 ILE A N 1
ATOM 665 C CA . ILE A 1 85 ? 4.804 -7.975 -4.642 1.00 94.88 85 ILE A CA 1
ATOM 666 C C . ILE A 1 85 ? 4.567 -8.828 -5.888 1.00 94.88 85 ILE A C 1
ATOM 668 O O . ILE A 1 85 ? 3.959 -9.893 -5.781 1.00 94.88 85 ILE A O 1
ATOM 672 N N . ALA A 1 86 ? 5.019 -8.364 -7.056 1.00 94.06 86 ALA A N 1
ATOM 673 C CA . ALA A 1 86 ? 4.786 -9.042 -8.329 1.00 94.06 86 ALA A CA 1
ATOM 674 C C . ALA A 1 86 ? 5.472 -10.416 -8.403 1.00 94.06 86 ALA A C 1
ATOM 676 O O . ALA A 1 86 ? 5.017 -11.293 -9.134 1.00 94.06 86 ALA A O 1
ATOM 677 N N . VAL A 1 87 ? 6.573 -10.598 -7.669 1.00 93.75 87 VAL A N 1
ATOM 678 C CA . VAL A 1 87 ? 7.319 -11.861 -7.622 1.00 93.75 87 VAL A CA 1
ATOM 679 C C . VAL A 1 87 ? 6.747 -12.821 -6.582 1.00 93.75 87 VAL A C 1
ATOM 681 O O . VAL A 1 87 ? 6.676 -14.020 -6.845 1.00 93.75 87 VAL A O 1
ATOM 684 N N . GLU A 1 88 ? 6.365 -12.329 -5.402 1.00 94.94 88 GLU A N 1
ATOM 685 C CA . GLU A 1 88 ? 6.062 -13.192 -4.252 1.00 94.94 88 GLU A CA 1
ATOM 686 C C . GLU A 1 88 ? 4.576 -13.240 -3.855 1.00 94.94 88 GLU A C 1
ATOM 688 O O . GLU A 1 88 ? 4.248 -13.846 -2.838 1.00 94.94 88 GLU A O 1
ATOM 693 N N . SER A 1 89 ? 3.672 -12.636 -4.633 1.00 95.06 89 SER A N 1
ATOM 694 C CA . SER A 1 89 ? 2.225 -12.681 -4.382 1.00 95.06 89 SER A CA 1
ATOM 695 C C . SER A 1 89 ? 1.401 -12.745 -5.669 1.00 95.06 89 SER A C 1
ATOM 697 O O . SER A 1 89 ? 1.918 -12.578 -6.773 1.00 95.06 89 SER A O 1
ATOM 699 N N . LYS A 1 90 ? 0.088 -12.947 -5.523 1.00 94.50 90 LYS A N 1
ATOM 700 C CA . LYS A 1 90 ? -0.884 -12.829 -6.626 1.00 94.50 90 LYS A CA 1
ATOM 701 C C . LYS A 1 90 ? -1.506 -11.435 -6.759 1.00 94.50 90 LYS A C 1
ATOM 703 O O . LYS A 1 90 ? -2.315 -11.230 -7.663 1.00 94.50 90 LYS A O 1
ATOM 708 N N . ALA A 1 91 ? -1.156 -10.499 -5.878 1.00 95.88 91 ALA A N 1
ATOM 709 C CA . ALA A 1 91 ? -1.723 -9.160 -5.886 1.00 95.88 91 ALA A CA 1
ATOM 710 C C . ALA A 1 91 ? -1.301 -8.397 -7.149 1.00 95.88 91 ALA A C 1
ATOM 712 O O . ALA A 1 91 ? -0.150 -8.468 -7.592 1.00 95.88 91 ALA A O 1
ATOM 713 N N . LYS A 1 92 ? -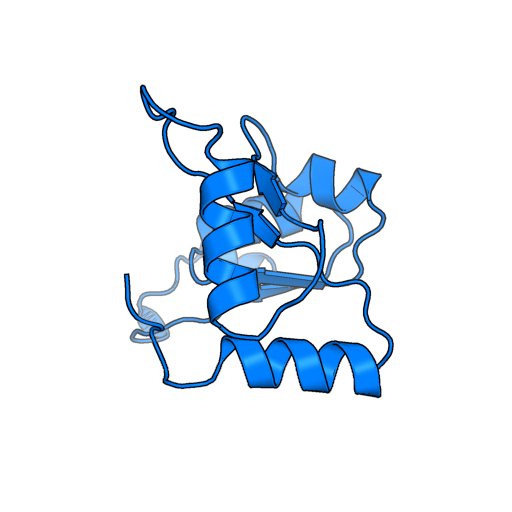2.209 -7.597 -7.711 1.00 96.00 92 LYS A N 1
ATOM 714 C CA . LYS A 1 92 ? -1.860 -6.670 -8.787 1.00 96.00 92 LYS A CA 1
ATOM 715 C C . LYS A 1 92 ? -1.017 -5.527 -8.219 1.00 96.00 92 LYS A C 1
ATOM 717 O O . LYS A 1 92 ? -1.535 -4.661 -7.519 1.00 96.00 92 LYS A O 1
ATOM 722 N N . ALA A 1 93 ? 0.270 -5.503 -8.550 1.00 95.75 93 ALA A N 1
ATOM 723 C CA . ALA A 1 93 ? 1.137 -4.375 -8.232 1.00 95.75 93 ALA A CA 1
ATOM 724 C C . ALA A 1 93 ? 0.850 -3.186 -9.169 1.00 95.75 93 ALA A C 1
ATOM 726 O O . ALA A 1 93 ? 0.729 -3.357 -10.386 1.00 95.75 93 ALA A O 1
ATOM 727 N N . ILE A 1 94 ? 0.723 -1.995 -8.585 1.00 95.19 94 ILE A N 1
ATOM 728 C CA . ILE A 1 94 ? 0.438 -0.727 -9.258 1.00 95.19 94 ILE A CA 1
ATOM 729 C C . ILE A 1 94 ? 1.488 0.287 -8.799 1.00 95.19 94 ILE A C 1
ATOM 731 O O . ILE A 1 94 ? 1.482 0.717 -7.645 1.00 95.19 94 ILE A O 1
ATOM 735 N N . LEU A 1 95 ? 2.374 0.682 -9.712 1.00 94.75 95 LEU A N 1
ATOM 736 C CA . LEU A 1 95 ? 3.387 1.698 -9.443 1.00 94.75 95 LEU A CA 1
ATOM 737 C C . LEU A 1 95 ? 2.824 3.106 -9.675 1.00 94.75 95 LEU A C 1
ATOM 739 O O . LEU A 1 95 ? 2.419 3.449 -10.787 1.00 94.75 95 LEU A O 1
ATOM 743 N N . VAL A 1 96 ? 2.867 3.951 -8.646 1.00 92.31 96 VAL A N 1
ATOM 744 C CA . VAL A 1 96 ? 2.556 5.383 -8.758 1.00 92.31 96 VAL A CA 1
ATOM 745 C C . VAL A 1 96 ? 3.856 6.159 -8.936 1.00 92.31 96 VAL A C 1
ATOM 747 O O . VAL A 1 96 ? 4.552 6.475 -7.977 1.00 92.31 96 VAL A O 1
ATOM 750 N N . TRP A 1 97 ? 4.210 6.461 -10.183 1.00 90.81 97 TRP A N 1
ATOM 751 C CA . TRP A 1 97 ? 5.494 7.082 -10.505 1.00 90.81 97 TRP A CA 1
ATOM 752 C C . TRP A 1 97 ? 5.393 8.605 -10.618 1.00 90.81 97 TRP A C 1
ATOM 754 O O . TRP A 1 97 ? 4.789 9.128 -11.553 1.00 90.81 97 TRP A O 1
ATOM 764 N N . ASN A 1 98 ? 6.043 9.324 -9.700 1.00 84.38 98 ASN A N 1
ATOM 765 C CA . ASN A 1 98 ? 6.132 10.787 -9.726 1.00 84.38 98 ASN A CA 1
ATOM 766 C C . ASN A 1 98 ? 7.396 11.273 -10.468 1.00 84.38 98 ASN A C 1
ATOM 768 O O . ASN A 1 98 ? 8.207 12.027 -9.932 1.00 84.38 98 ASN A O 1
ATOM 772 N N . GLY A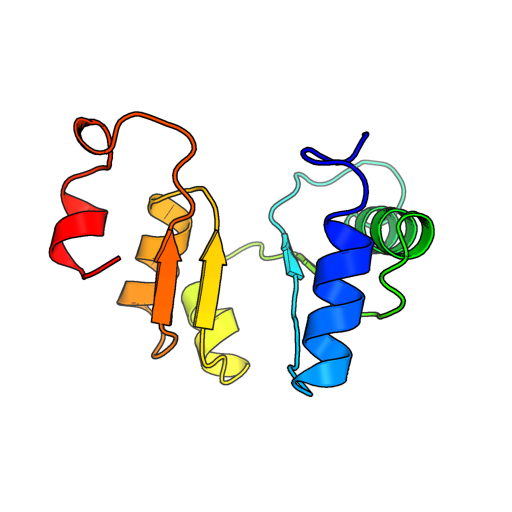 1 99 ? 7.604 10.781 -11.690 1.00 87.19 99 GLY A N 1
ATOM 773 C CA . GLY A 1 99 ? 8.781 11.081 -12.506 1.00 87.19 99 GLY A CA 1
ATOM 774 C C . GLY A 1 99 ? 8.558 10.793 -13.990 1.00 87.19 99 GLY A C 1
ATOM 775 O O . GLY A 1 99 ? 7.446 10.490 -14.426 1.00 87.19 99 GLY A O 1
ATOM 776 N N . ASN A 1 100 ? 9.617 10.863 -14.800 1.00 89.25 100 ASN A N 1
ATOM 777 C CA . ASN A 1 100 ? 9.499 10.509 -16.212 1.00 89.25 100 ASN A CA 1
ATOM 778 C C . ASN A 1 100 ? 9.337 8.988 -16.363 1.00 89.25 100 ASN A C 1
ATOM 780 O O . ASN A 1 100 ? 10.117 8.213 -15.813 1.00 89.25 100 ASN A O 1
ATOM 784 N N . VAL A 1 101 ? 8.359 8.545 -17.157 1.00 86.56 101 VAL A N 1
ATOM 785 C CA . VAL A 1 101 ? 8.090 7.119 -17.445 1.00 86.56 101 VAL A CA 1
ATOM 786 C C . VAL A 1 101 ? 9.314 6.396 -18.032 1.00 86.56 101 VAL A C 1
ATOM 788 O O . VAL A 1 101 ? 9.464 5.174 -17.905 1.00 86.56 101 VAL A O 1
ATOM 791 N N . LYS A 1 102 ? 10.219 7.132 -18.686 1.00 88.69 102 LYS A N 1
ATOM 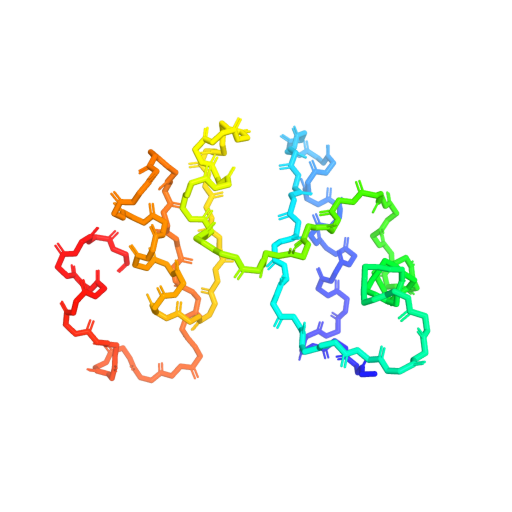792 C CA . LYS A 1 102 ? 11.478 6.587 -19.213 1.00 88.69 102 LYS A CA 1
ATOM 793 C C . LYS A 1 102 ? 12.418 6.098 -18.109 1.00 88.69 102 LYS A C 1
ATOM 795 O O . LYS A 1 102 ? 13.120 5.121 -18.349 1.00 88.69 102 LYS A O 1
ATOM 800 N N . ASP A 1 103 ? 12.341 6.689 -16.920 1.00 90.12 103 ASP A N 1
ATOM 801 C CA . ASP A 1 103 ? 13.234 6.403 -15.792 1.00 90.12 103 ASP A CA 1
ATOM 802 C C . ASP A 1 103 ? 12.762 5.213 -14.945 1.00 90.12 103 ASP A C 1
ATOM 804 O O . ASP A 1 103 ? 13.480 4.751 -14.060 1.00 90.12 103 ASP A O 1
ATOM 808 N N . ILE A 1 104 ? 11.569 4.677 -15.228 1.00 88.06 104 ILE A N 1
ATOM 809 C CA . ILE A 1 104 ? 11.067 3.477 -14.556 1.00 88.06 104 ILE A CA 1
ATOM 810 C C . ILE A 1 104 ? 11.997 2.294 -14.885 1.00 88.06 104 ILE A C 1
ATOM 812 O O . ILE A 1 104 ? 12.177 1.980 -16.074 1.00 88.06 104 ILE A O 1
ATOM 816 N N . PRO A 1 105 ? 12.537 1.586 -13.870 1.00 87.56 105 PRO A N 1
ATOM 817 C CA . PRO A 1 105 ? 13.440 0.463 -14.075 1.00 87.56 105 PRO A CA 1
ATOM 818 C C . PRO A 1 105 ? 12.848 -0.605 -14.996 1.00 87.56 105 PRO A C 1
ATOM 820 O O . PRO A 1 105 ? 11.693 -1.012 -14.862 1.00 87.56 105 PRO A O 1
ATOM 823 N N . ALA A 1 106 ? 13.673 -1.142 -15.897 1.00 84.50 106 ALA A N 1
ATOM 824 C CA . ALA A 1 106 ? 13.245 -2.169 -16.849 1.00 84.50 106 ALA A CA 1
ATOM 825 C C . ALA A 1 106 ? 12.712 -3.451 -16.176 1.00 84.50 106 ALA A C 1
ATOM 827 O O . ALA A 1 106 ? 12.017 -4.231 -16.821 1.00 84.50 106 ALA A O 1
ATOM 828 N N . GLY A 1 107 ? 13.071 -3.707 -14.912 1.00 79.19 107 GLY A N 1
ATOM 829 C CA . GLY A 1 107 ? 12.535 -4.823 -14.126 1.00 79.19 107 GLY A CA 1
ATOM 830 C C . GLY A 1 107 ? 11.034 -4.692 -13.852 1.00 79.19 107 GLY A C 1
ATOM 831 O O . GLY A 1 107 ? 10.304 -5.647 -14.088 1.00 79.19 107 GLY A O 1
ATOM 832 N N . ALA A 1 108 ? 10.569 -3.501 -13.460 1.00 79.44 108 ALA A N 1
ATOM 833 C CA . ALA A 1 108 ? 9.152 -3.237 -13.200 1.00 79.44 108 ALA A CA 1
ATOM 834 C C . ALA A 1 108 ? 8.314 -3.388 -14.482 1.00 79.44 108 ALA A C 1
ATOM 836 O O . ALA A 1 108 ? 7.364 -4.166 -14.515 1.00 79.44 108 ALA A O 1
ATOM 837 N N . LYS A 1 109 ? 8.766 -2.773 -15.587 1.00 79.25 109 LYS A N 1
ATOM 838 C CA . LYS A 1 109 ? 8.086 -2.862 -16.895 1.00 79.25 109 LYS A CA 1
ATOM 839 C C . LYS A 1 109 ? 7.924 -4.302 -17.383 1.00 79.25 109 LYS A C 1
ATOM 841 O O . LYS A 1 109 ? 6.884 -4.661 -17.925 1.00 79.25 109 LYS A O 1
ATOM 846 N N . ARG A 1 110 ? 8.959 -5.133 -17.208 1.00 79.12 110 ARG A N 1
ATOM 847 C CA . ARG A 1 110 ? 8.950 -6.538 -17.651 1.00 79.12 110 ARG A CA 1
ATOM 848 C C . ARG A 1 110 ? 7.923 -7.394 -16.915 1.00 79.12 110 ARG A C 1
ATOM 850 O O . ARG A 1 110 ? 7.436 -8.354 -17.497 1.00 79.12 110 ARG A O 1
ATOM 857 N N . LEU A 1 111 ? 7.597 -7.049 -15.673 1.00 79.06 111 LEU A N 1
ATOM 858 C CA . LEU A 1 111 ? 6.651 -7.794 -14.841 1.00 79.06 111 LEU A CA 1
ATOM 859 C C . LEU A 1 111 ? 5.238 -7.199 -14.860 1.00 79.06 111 LEU A C 1
ATOM 861 O O . LEU A 1 111 ? 4.390 -7.598 -14.068 1.00 79.06 111 LEU A O 1
ATOM 865 N N . GLY A 1 112 ? 4.963 -6.278 -15.790 1.00 77.94 112 GLY A N 1
ATOM 866 C CA . GLY A 1 112 ? 3.631 -5.700 -15.963 1.00 77.94 112 GLY A CA 1
ATOM 867 C C . GLY A 1 112 ? 3.181 -4.832 -14.786 1.00 77.94 112 GLY A C 1
ATOM 868 O O . GLY A 1 112 ? 1.973 -4.745 -14.528 1.00 77.94 112 GLY A O 1
ATOM 869 N N . VAL A 1 113 ? 4.155 -4.246 -14.081 1.00 78.12 113 VAL A N 1
ATOM 870 C CA . VAL A 1 113 ? 3.975 -3.199 -13.068 1.00 78.12 113 VAL A CA 1
ATOM 871 C C . VAL A 1 113 ? 3.931 -1.837 -13.746 1.00 78.12 113 VAL A C 1
ATOM 873 O O . VAL A 1 113 ? 4.832 -1.568 -14.579 1.00 78.12 113 VAL A O 1
#